Protein AF-A0A920V880-F1 (afdb_monomer_lite)

Radius of gyration: 30.48 Å; chains: 1; bounding box: 50×100×50 Å

Structure (mmCIF, N/CA/C/O backbone):
data_AF-A0A920V880-F1
#
_entry.id   AF-A0A920V880-F1
#
loop_
_atom_site.group_PDB
_atom_site.id
_atom_site.type_symbol
_atom_site.label_atom_id
_atom_site.label_alt_id
_atom_site.label_comp_id
_atom_site.label_asym_id
_atom_site.label_entity_id
_atom_site.label_seq_id
_atom_site.pdbx_PDB_ins_code
_atom_site.Cartn_x
_atom_site.Cartn_y
_atom_site.Cartn_z
_atom_site.occupancy
_atom_site.B_iso_or_equiv
_atom_site.auth_seq_id
_atom_site.auth_comp_id
_atom_site.auth_asym_id
_atom_site.auth_atom_id
_atom_site.pdbx_PDB_model_num
ATOM 1 N N . MET A 1 1 ? -20.889 -63.390 14.468 1.00 41.72 1 MET A N 1
ATOM 2 C CA . MET A 1 1 ? -21.992 -62.588 13.887 1.00 41.72 1 MET A CA 1
ATOM 3 C C . MET A 1 1 ? -21.833 -61.139 14.327 1.00 41.72 1 MET A C 1
ATOM 5 O O . MET A 1 1 ? -21.985 -60.847 15.504 1.00 41.72 1 MET A O 1
ATOM 9 N N . ILE A 1 2 ? -21.429 -60.260 13.407 1.00 50.12 2 ILE A N 1
ATOM 10 C CA . ILE A 1 2 ? -21.183 -58.831 13.662 1.00 50.12 2 ILE A CA 1
ATOM 11 C C . ILE A 1 2 ? -22.542 -58.113 13.750 1.00 50.12 2 ILE A C 1
ATOM 13 O O . ILE A 1 2 ? -23.390 -58.281 12.876 1.00 50.12 2 ILE A O 1
ATOM 17 N N . ASN A 1 3 ? -22.773 -57.356 14.827 1.00 46.22 3 ASN A N 1
ATOM 18 C CA . ASN A 1 3 ? -24.049 -56.694 15.131 1.00 46.22 3 ASN A CA 1
ATOM 19 C C . ASN A 1 3 ? -24.316 -55.502 14.187 1.00 46.22 3 ASN A C 1
ATOM 21 O O . ASN A 1 3 ? -24.014 -54.350 14.498 1.00 46.22 3 ASN A O 1
ATOM 25 N N . PHE A 1 4 ? -24.913 -55.794 13.030 1.00 58.50 4 PHE A N 1
ATOM 26 C CA . PHE A 1 4 ? -25.178 -54.856 11.931 1.00 58.50 4 PHE A CA 1
ATOM 27 C C . PHE A 1 4 ? -26.021 -53.630 12.343 1.00 58.50 4 PHE A C 1
ATOM 29 O 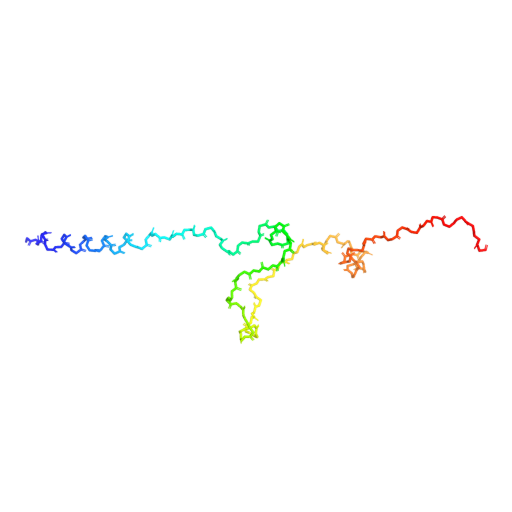O . PHE A 1 4 ? -25.784 -52.521 11.872 1.00 58.50 4 PHE A O 1
ATOM 36 N N . LYS A 1 5 ? -26.958 -53.789 13.291 1.00 56.31 5 LYS A N 1
ATOM 37 C CA . LYS A 1 5 ? -27.870 -52.706 13.705 1.00 56.31 5 LYS A CA 1
ATOM 38 C C . LYS A 1 5 ? -27.211 -51.600 14.538 1.00 56.31 5 LYS A C 1
ATOM 40 O O . LYS A 1 5 ? -27.633 -50.454 14.439 1.00 56.31 5 LYS A O 1
ATOM 45 N N . ARG A 1 6 ? -26.182 -51.912 15.339 1.00 61.06 6 ARG A N 1
ATOM 46 C CA . ARG A 1 6 ? -25.552 -50.930 16.246 1.00 61.06 6 ARG A CA 1
ATOM 47 C C . ARG A 1 6 ? -24.534 -50.045 15.523 1.00 61.06 6 ARG A C 1
ATOM 49 O O . ARG A 1 6 ? -24.435 -48.865 15.827 1.00 61.06 6 ARG A O 1
ATOM 56 N N . ASN A 1 7 ? -23.856 -50.588 14.511 1.00 55.41 7 ASN A N 1
ATOM 57 C CA . ASN A 1 7 ? -22.865 -49.858 13.713 1.00 55.41 7 ASN A CA 1
ATOM 58 C C . ASN A 1 7 ? -23.514 -48.942 12.657 1.00 55.41 7 ASN A C 1
ATOM 60 O O . ASN A 1 7 ? -22.932 -47.929 12.286 1.00 55.41 7 ASN A O 1
ATOM 64 N N . SER A 1 8 ? -24.745 -49.252 12.229 1.00 62.78 8 SER A N 1
ATOM 65 C CA . SER A 1 8 ? -25.508 -48.443 11.267 1.00 62.78 8 SER A CA 1
ATOM 66 C C . SER A 1 8 ? -25.875 -47.051 11.796 1.00 62.78 8 SER A C 1
ATOM 68 O O . SER A 1 8 ? -25.963 -46.114 11.011 1.00 62.78 8 SER A O 1
ATOM 70 N N . ILE A 1 9 ? -26.067 -46.896 13.110 1.00 69.81 9 ILE A N 1
ATOM 71 C CA . ILE A 1 9 ? -26.383 -45.599 13.730 1.00 69.81 9 ILE A CA 1
ATOM 72 C C . ILE A 1 9 ? -25.157 -44.683 13.764 1.00 69.81 9 ILE A C 1
ATOM 74 O O . ILE A 1 9 ? -25.269 -43.503 13.447 1.00 69.81 9 ILE A O 1
ATOM 78 N N . TYR A 1 10 ? -23.975 -45.229 14.059 1.00 72.00 10 TYR A N 1
ATOM 79 C CA . TYR A 1 10 ? -22.734 -44.451 14.047 1.00 72.00 10 TYR A CA 1
ATOM 80 C C . TYR A 1 10 ? -22.341 -44.008 12.635 1.00 72.00 10 TYR A C 1
ATOM 82 O O . TYR A 1 10 ? -21.805 -42.917 12.481 1.00 72.00 10 TYR A O 1
ATOM 90 N N . LEU A 1 11 ? -22.659 -44.803 11.606 1.00 70.38 11 LEU A N 1
ATOM 91 C CA . LEU A 1 11 ? -22.439 -44.433 10.203 1.00 70.38 11 LEU A CA 1
ATOM 92 C C . LEU A 1 11 ? -23.339 -43.271 9.751 1.00 70.38 11 LEU A C 1
ATOM 94 O O . LEU A 1 11 ? -22.869 -42.399 9.028 1.00 70.38 11 LEU A O 1
ATOM 98 N N . LEU A 1 12 ? -24.589 -43.212 10.225 1.00 69.19 12 LEU A N 1
ATOM 99 C CA . LEU A 1 12 ? -25.502 -42.092 9.957 1.00 69.19 12 LEU A CA 1
ATOM 100 C C . LEU A 1 12 ? -25.107 -40.819 10.728 1.00 69.19 12 LEU A C 1
ATOM 102 O O . LEU A 1 12 ? -25.215 -39.713 10.201 1.00 69.19 12 LEU A O 1
ATOM 106 N N . PHE A 1 13 ? -24.584 -40.962 11.951 1.00 68.44 13 PHE A N 1
ATOM 107 C CA . PHE A 1 13 ? -24.005 -39.844 12.706 1.00 68.44 13 PHE A CA 1
ATOM 108 C C . PHE A 1 13 ? -22.731 -39.300 12.045 1.00 68.44 13 PHE A C 1
ATOM 110 O O . PHE A 1 13 ? -22.579 -38.086 11.921 1.00 68.44 13 PHE A O 1
ATOM 117 N N . TYR A 1 14 ? -21.841 -40.178 11.570 1.00 67.81 14 TYR A N 1
ATOM 118 C CA . TYR A 1 14 ? -20.641 -39.770 10.835 1.00 67.81 14 TYR A CA 1
ATOM 119 C C . TYR A 1 14 ? -20.981 -39.140 9.481 1.00 67.81 14 TYR A C 1
ATOM 121 O O . TYR A 1 14 ? -20.342 -38.160 9.107 1.00 67.81 14 TYR A O 1
ATOM 129 N N . SER A 1 15 ? -22.002 -39.628 8.764 1.00 67.88 15 SER A N 1
ATOM 130 C CA . SER A 1 15 ? -22.433 -38.987 7.518 1.00 67.88 15 SER A CA 1
ATOM 131 C C . SER A 1 15 ? -23.013 -37.599 7.768 1.00 67.88 15 SER A C 1
ATOM 133 O O . SER A 1 15 ? -22.697 -36.699 7.005 1.00 67.88 15 SER A O 1
ATOM 135 N N . PHE A 1 16 ? -23.779 -37.404 8.852 1.00 68.12 16 PHE A N 1
ATOM 136 C CA . PHE A 1 16 ? -24.322 -36.096 9.241 1.00 68.12 16 PHE A CA 1
ATOM 137 C C . PHE A 1 16 ? -23.213 -35.099 9.625 1.00 68.12 16 PHE A C 1
ATOM 139 O O . PHE A 1 16 ? -23.252 -33.939 9.211 1.00 68.12 16 PHE A O 1
ATOM 146 N N . LEU A 1 17 ? -22.182 -35.572 10.339 1.00 68.06 17 LEU A N 1
ATOM 147 C CA . LEU A 1 17 ? -20.992 -34.791 10.697 1.00 68.06 17 LEU A CA 1
ATOM 148 C C . LEU A 1 17 ? -20.177 -34.367 9.458 1.00 68.06 17 LEU A C 1
ATOM 150 O O . LEU A 1 17 ? -19.670 -33.250 9.405 1.00 68.06 17 LEU A O 1
ATOM 154 N N . ILE A 1 18 ? -20.078 -35.238 8.447 1.00 63.59 18 ILE A N 1
ATOM 155 C CA . ILE A 1 18 ? -19.337 -34.976 7.201 1.00 63.59 18 ILE A CA 1
ATOM 156 C C . ILE A 1 18 ? -20.145 -34.090 6.239 1.00 63.59 18 ILE A C 1
ATOM 158 O O . ILE A 1 18 ? -19.574 -33.213 5.596 1.00 63.59 18 ILE A O 1
ATOM 162 N N . SER A 1 19 ? -21.470 -34.248 6.164 1.00 62.03 19 SER A N 1
ATOM 163 C CA . SER A 1 19 ? -22.331 -33.408 5.317 1.00 62.03 19 SER A CA 1
ATOM 164 C C . SER A 1 19 ? -22.480 -31.973 5.836 1.00 62.03 19 SER A C 1
ATOM 166 O O . SER A 1 19 ? -22.666 -31.058 5.040 1.00 62.03 19 SER A O 1
ATOM 168 N N . GLY A 1 20 ? -22.337 -31.753 7.150 1.00 57.81 20 GLY A N 1
ATOM 169 C CA . GLY A 1 20 ? -22.293 -30.409 7.741 1.00 57.81 20 GLY A CA 1
ATOM 170 C C . GLY A 1 20 ? -20.998 -29.641 7.445 1.00 57.81 20 GLY A C 1
ATOM 171 O O . GLY A 1 20 ? -20.976 -28.418 7.555 1.00 57.81 20 GLY A O 1
ATOM 172 N N . LEU A 1 21 ? -19.934 -30.338 7.025 1.00 59.28 21 LEU A N 1
ATOM 173 C CA . LEU A 1 21 ? -18.633 -29.741 6.708 1.00 59.28 21 LEU A CA 1
ATOM 174 C C . LEU A 1 21 ? -18.544 -29.156 5.286 1.00 59.28 21 LEU A C 1
ATOM 176 O O . LEU A 1 21 ? -17.540 -28.528 4.962 1.00 59.28 21 LEU A O 1
ATOM 180 N N . PHE A 1 22 ? -19.557 -29.358 4.432 1.00 58.00 22 PHE A N 1
ATOM 181 C CA . PHE A 1 22 ? -19.479 -29.037 2.998 1.00 58.00 22 PHE A CA 1
ATOM 182 C C . PHE A 1 22 ? -20.440 -27.937 2.528 1.00 58.00 22 PHE A C 1
ATOM 184 O O . PHE A 1 22 ? -20.791 -27.876 1.353 1.00 58.00 22 PHE A O 1
ATOM 191 N N . SER A 1 23 ? -20.852 -27.041 3.424 1.00 58.78 23 SER A N 1
ATOM 192 C CA . SER A 1 23 ? -21.536 -25.808 3.030 1.00 58.78 23 SER A CA 1
ATOM 193 C C . SER A 1 23 ? -20.668 -24.608 3.383 1.00 58.78 23 SER A C 1
ATOM 195 O O . SER A 1 23 ? -20.907 -23.919 4.369 1.00 58.78 23 SER A O 1
ATOM 197 N N . LEU A 1 24 ? -19.642 -24.368 2.566 1.00 61.59 24 LEU A N 1
ATOM 198 C CA . LEU A 1 24 ? -19.032 -23.048 2.469 1.00 61.59 24 LEU A CA 1
ATOM 199 C C . LEU A 1 24 ? -19.996 -22.192 1.640 1.00 61.59 24 LEU A C 1
ATOM 201 O O . LEU A 1 24 ? -20.104 -22.435 0.435 1.00 61.59 24 LEU A O 1
ATOM 205 N N . PRO A 1 25 ? -20.718 -21.216 2.218 1.00 56.59 25 PRO A N 1
ATOM 206 C CA . PRO A 1 25 ? -21.249 -20.160 1.381 1.00 56.59 25 PRO A CA 1
ATOM 207 C C . PRO A 1 25 ? -20.035 -19.506 0.717 1.00 56.59 25 PRO A C 1
ATOM 209 O O . PRO A 1 25 ? -19.172 -18.940 1.387 1.00 56.59 25 PRO A O 1
ATOM 212 N N . ALA A 1 26 ? -19.929 -19.631 -0.603 1.00 56.34 26 ALA A N 1
ATOM 213 C CA . ALA A 1 26 ? -19.070 -18.756 -1.378 1.00 56.34 26 ALA A CA 1
ATOM 214 C C . ALA A 1 26 ? -19.719 -17.370 -1.316 1.00 56.34 26 ALA A C 1
ATOM 216 O O . ALA A 1 26 ? -20.491 -16.999 -2.198 1.00 56.34 26 ALA A O 1
ATOM 217 N N . SER A 1 27 ? -19.485 -16.641 -0.222 1.00 54.78 27 SER A N 1
ATOM 218 C CA . SER A 1 27 ? -19.801 -15.222 -0.162 1.00 54.78 27 SER A CA 1
ATOM 219 C C . SER A 1 27 ? -18.979 -14.564 -1.258 1.00 54.78 27 SER A C 1
ATOM 221 O O . SER A 1 27 ? -17.763 -14.421 -1.135 1.00 54.78 27 SER A O 1
ATOM 223 N N . ALA A 1 28 ? -19.638 -14.223 -2.362 1.00 51.78 28 ALA A N 1
ATOM 224 C CA . ALA A 1 28 ? -19.106 -13.284 -3.325 1.00 51.78 28 ALA A CA 1
ATOM 225 C C . ALA A 1 28 ? -18.937 -11.942 -2.596 1.00 51.78 28 ALA A C 1
ATOM 227 O O . ALA A 1 28 ? -19.876 -11.171 -2.438 1.00 51.78 28 ALA A O 1
ATOM 228 N N . SER A 1 29 ? -17.731 -11.776 -2.053 1.00 57.62 29 SER A N 1
ATOM 229 C CA . SER A 1 29 ? -16.981 -10.535 -1.937 1.00 57.62 29 SER A CA 1
ATOM 230 C C . SER A 1 29 ? -17.736 -9.319 -1.388 1.00 57.62 29 SER A C 1
ATOM 232 O O . SER A 1 29 ? -17.932 -8.322 -2.078 1.00 57.62 29 SER A O 1
ATOM 234 N N . GLU A 1 30 ? -18.006 -9.325 -0.085 1.00 56.91 30 GLU A N 1
ATOM 235 C CA . GLU A 1 30 ? -18.249 -8.085 0.677 1.00 56.91 30 GLU A CA 1
ATOM 236 C C . GLU A 1 30 ? -16.986 -7.181 0.733 1.00 56.91 30 GLU A C 1
ATOM 238 O O . GLU A 1 30 ? -16.980 -6.105 1.322 1.00 56.91 30 GLU A O 1
ATOM 243 N N . SER A 1 31 ? -15.898 -7.618 0.090 1.00 70.75 31 SER A N 1
ATOM 244 C CA . SER A 1 31 ? -14.550 -7.065 0.147 1.00 70.75 31 SER A CA 1
ATOM 245 C C . SER A 1 31 ? -13.876 -6.883 -1.221 1.00 70.75 31 SER A C 1
ATOM 247 O O . SER A 1 31 ? -12.656 -6.709 -1.260 1.00 70.75 31 SER A O 1
ATOM 249 N N . ASP A 1 32 ? -14.613 -6.960 -2.338 1.00 85.00 32 ASP A N 1
ATOM 250 C CA . ASP A 1 32 ? -14.004 -6.737 -3.659 1.00 85.00 32 ASP A CA 1
ATOM 251 C C . ASP A 1 32 ? -13.742 -5.253 -3.944 1.00 85.00 32 ASP A C 1
ATOM 253 O O . ASP A 1 32 ? -14.305 -4.362 -3.305 1.00 85.00 32 ASP A O 1
ATOM 257 N N . TRP A 1 33 ? -12.925 -4.986 -4.964 1.00 89.81 33 TRP A N 1
ATOM 258 C CA . TRP A 1 33 ? -12.676 -3.633 -5.473 1.00 89.81 33 TRP A CA 1
ATOM 259 C C . TRP A 1 33 ? -13.072 -3.527 -6.956 1.00 89.81 33 TRP A C 1
ATOM 261 O O . TRP A 1 33 ? -12.206 -3.480 -7.835 1.00 89.81 33 TRP A O 1
ATOM 271 N N . PRO A 1 34 ? -14.382 -3.527 -7.272 1.00 86.06 34 PRO A N 1
ATOM 272 C CA . PRO A 1 34 ? -14.860 -3.719 -8.642 1.00 86.06 34 PRO A CA 1
ATOM 273 C C . PRO A 1 34 ? -14.646 -2.495 -9.539 1.00 86.06 34 PRO A C 1
ATOM 275 O O . PRO A 1 34 ? -14.515 -2.627 -10.755 1.00 86.06 34 PRO A O 1
ATOM 278 N N . GLN A 1 35 ? -14.620 -1.297 -8.954 1.00 88.44 35 GLN A N 1
ATOM 279 C CA . GLN A 1 35 ? -14.417 -0.035 -9.661 1.00 88.44 35 GLN A CA 1
ATOM 280 C C . GLN A 1 35 ? -13.077 0.570 -9.261 1.00 88.44 35 GLN A C 1
ATOM 282 O O . GLN A 1 35 ? -12.670 0.464 -8.109 1.00 88.44 35 GLN A O 1
ATOM 287 N N . TYR A 1 36 ? -12.409 1.285 -10.174 1.00 88.25 36 TYR A N 1
ATOM 288 C CA . TYR A 1 36 ? -11.109 1.917 -9.888 1.00 88.25 36 TYR A CA 1
ATOM 289 C C . TYR A 1 36 ? -11.120 2.761 -8.599 1.00 88.25 36 TYR A C 1
ATOM 291 O O . TYR A 1 36 ? -10.155 2.746 -7.835 1.00 88.25 36 TYR A O 1
ATOM 299 N N . ALA A 1 37 ? -12.223 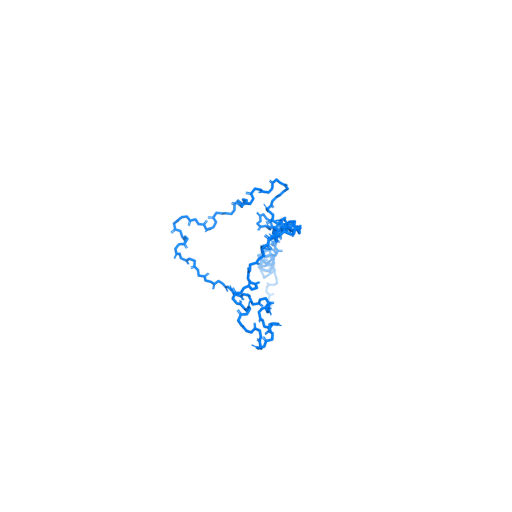3.462 -8.330 1.00 91.88 37 ALA A N 1
ATOM 300 C CA . ALA A 1 37 ? -12.385 4.319 -7.160 1.00 91.88 37 ALA A CA 1
ATOM 301 C C . ALA A 1 37 ? -13.253 3.697 -6.042 1.00 91.88 37 ALA A C 1
ATOM 303 O O . ALA A 1 37 ? -13.746 4.424 -5.182 1.00 91.88 37 ALA A O 1
ATOM 304 N N . GLY A 1 38 ? -13.421 2.373 -6.030 1.00 88.94 38 GLY A N 1
ATOM 305 C CA . GLY A 1 38 ? -14.193 1.633 -5.026 1.00 88.94 38 GLY A CA 1
ATOM 306 C C . GLY A 1 38 ? -15.671 1.488 -5.393 1.00 88.94 38 GLY A C 1
ATOM 307 O O . GLY A 1 38 ? -16.155 0.368 -5.517 1.00 88.94 38 GLY A O 1
ATOM 308 N N . ASP A 1 39 ? -16.361 2.600 -5.654 1.00 87.94 39 ASP A N 1
ATOM 309 C CA . ASP A 1 39 ? -17.776 2.639 -6.052 1.00 87.94 39 ASP A CA 1
ATOM 310 C C . ASP A 1 39 ? -18.038 3.659 -7.177 1.00 87.94 39 ASP A C 1
ATOM 312 O O . ASP A 1 39 ? -17.124 4.346 -7.641 1.00 87.94 39 ASP A O 1
ATOM 316 N N . GLU A 1 40 ? -19.291 3.751 -7.632 1.00 88.00 40 GLU A N 1
ATOM 317 C CA . GLU A 1 40 ? -19.722 4.684 -8.686 1.00 88.00 40 GLU A CA 1
ATOM 318 C C . GLU A 1 40 ? -19.552 6.164 -8.302 1.00 88.00 40 GLU A C 1
ATOM 320 O O . GLU A 1 40 ? -19.344 7.009 -9.172 1.00 88.00 40 GLU A O 1
ATOM 325 N N . GLY A 1 41 ? -19.611 6.487 -7.006 1.00 91.19 41 GLY A N 1
ATOM 326 C CA . GLY A 1 41 ? -19.372 7.832 -6.474 1.00 91.19 41 GLY A CA 1
ATOM 327 C C . GLY A 1 41 ? -17.890 8.154 -6.258 1.00 91.19 41 GLY A C 1
ATOM 328 O O . GLY A 1 41 ? -17.540 9.301 -5.982 1.00 91.19 41 GLY A O 1
ATOM 329 N N . GLY 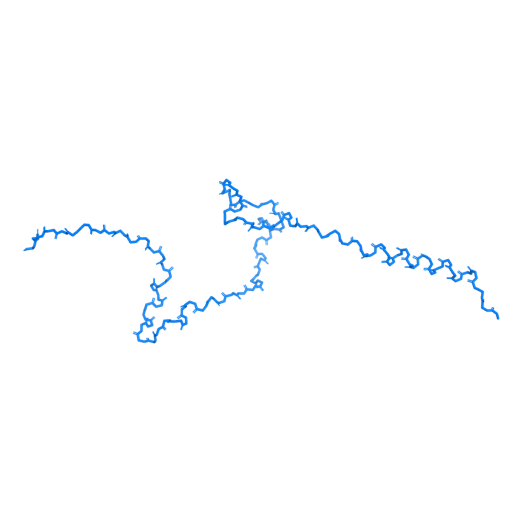A 1 42 ? -17.012 7.161 -6.391 1.00 92.19 42 GLY A N 1
ATOM 330 C CA . GLY A 1 42 ? -15.576 7.279 -6.203 1.00 92.19 42 GLY A CA 1
ATOM 331 C C . GLY A 1 42 ? -15.143 7.551 -4.763 1.00 92.19 42 GLY A C 1
ATOM 332 O O . GLY A 1 42 ? -14.179 8.293 -4.557 1.00 92.19 42 GLY A O 1
ATOM 333 N N . SER A 1 43 ? -15.824 6.965 -3.772 1.00 92.75 43 SER A N 1
ATOM 334 C CA . SER A 1 43 ? -15.529 7.192 -2.346 1.00 92.75 43 SER A CA 1
ATOM 335 C C . SER A 1 43 ? -14.121 6.766 -1.919 1.00 92.75 43 SER A C 1
ATOM 337 O O . SER A 1 43 ? -13.567 7.334 -0.975 1.00 92.75 43 SER A O 1
ATOM 339 N N . ARG A 1 44 ? -13.540 5.769 -2.607 1.00 92.62 44 ARG A N 1
ATOM 340 C CA . ARG A 1 44 ? -12.288 5.091 -2.230 1.00 92.62 44 ARG A CA 1
ATOM 341 C C . ARG A 1 44 ? -12.330 4.534 -0.798 1.00 92.62 44 ARG A C 1
ATOM 343 O O . ARG A 1 44 ? -11.297 4.476 -0.133 1.00 92.62 44 ARG A O 1
ATOM 350 N N . TYR A 1 45 ? -13.512 4.142 -0.327 1.00 91.88 45 TYR A N 1
ATOM 351 C CA . TYR A 1 45 ? -13.742 3.627 1.019 1.00 91.88 45 TYR A CA 1
ATOM 352 C C . TYR A 1 45 ? -13.966 2.105 1.016 1.00 91.88 45 TYR A C 1
ATOM 354 O O . TYR A 1 45 ? -14.533 1.556 0.076 1.00 91.88 45 TYR A O 1
ATOM 362 N N . SER A 1 46 ? -13.523 1.425 2.078 1.00 90.88 46 SER A N 1
ATOM 363 C CA . SER A 1 46 ? -13.772 -0.001 2.324 1.00 90.88 46 SER A CA 1
ATOM 364 C C . SER A 1 46 ? -14.375 -0.181 3.716 1.00 90.88 46 SER A C 1
ATOM 366 O O . SER A 1 46 ? -13.923 0.455 4.666 1.00 90.88 46 SER A O 1
ATOM 368 N N . HIS A 1 47 ? -15.366 -1.068 3.835 1.00 90.00 47 HIS A N 1
ATOM 369 C CA . HIS A 1 47 ? -15.987 -1.436 5.112 1.00 90.00 47 HIS A CA 1
ATOM 370 C C . HIS A 1 47 ? -15.150 -2.433 5.940 1.00 90.00 47 HIS A C 1
ATOM 372 O O . HIS A 1 47 ? -15.542 -2.769 7.054 1.00 90.00 47 HIS A O 1
ATOM 378 N N . LEU A 1 48 ? -14.011 -2.908 5.418 1.00 91.75 48 LEU A N 1
ATOM 379 C CA . LEU A 1 48 ? -13.125 -3.841 6.118 1.00 91.75 48 LEU A CA 1
ATOM 380 C C . LEU A 1 48 ? -12.440 -3.181 7.322 1.00 91.75 48 LEU A C 1
ATOM 382 O O . LEU A 1 48 ? -11.825 -2.124 7.196 1.00 91.75 48 LEU A O 1
ATOM 386 N N . ASP A 1 49 ? -12.468 -3.860 8.466 1.00 92.88 49 ASP A N 1
ATOM 387 C CA . ASP A 1 49 ? -11.916 -3.392 9.745 1.00 92.88 49 ASP A CA 1
ATOM 388 C C . ASP A 1 49 ? -10.805 -4.299 10.313 1.00 92.88 49 ASP A C 1
ATOM 390 O O . ASP A 1 49 ? -10.245 -4.024 11.379 1.00 92.88 49 ASP A O 1
ATOM 394 N N . GLN A 1 50 ? -10.435 -5.357 9.577 1.00 93.69 50 GLN A N 1
ATOM 395 C CA . GLN A 1 50 ? -9.384 -6.303 9.969 1.00 93.69 50 GLN A CA 1
ATOM 396 C C . GLN A 1 50 ? -8.039 -5.604 10.236 1.00 93.69 50 GLN A C 1
ATOM 398 O O . GLN A 1 50 ? -7.272 -6.041 11.096 1.00 93.69 50 GLN A O 1
ATOM 403 N N . ILE A 1 51 ? -7.754 -4.519 9.512 1.00 95.06 51 ILE A N 1
ATOM 404 C CA . ILE A 1 51 ? -6.583 -3.661 9.713 1.00 95.06 51 ILE A CA 1
ATOM 405 C C . ILE A 1 51 ? -7.053 -2.346 10.335 1.00 95.06 51 ILE A C 1
ATOM 407 O O . ILE A 1 51 ? -7.914 -1.660 9.790 1.00 95.06 51 ILE A O 1
ATOM 411 N N . ASN A 1 52 ? -6.460 -1.975 11.466 1.00 97.38 52 ASN A N 1
ATOM 412 C CA . ASN A 1 52 ? -6.858 -0.825 12.273 1.00 97.38 52 ASN A CA 1
ATOM 413 C C . ASN A 1 52 ? -5.650 -0.152 12.948 1.00 97.38 52 ASN A C 1
ATOM 415 O O . ASN A 1 52 ? -4.496 -0.540 12.754 1.00 97.38 52 ASN A O 1
ATOM 419 N N . ARG A 1 53 ? -5.903 0.911 13.721 1.00 98.00 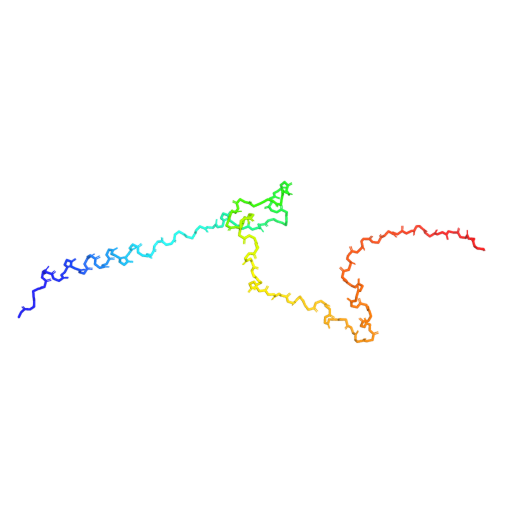53 ARG A N 1
ATOM 420 C CA . ARG A 1 53 ? -4.851 1.765 14.308 1.00 98.00 53 ARG A CA 1
ATOM 421 C C . ARG A 1 53 ? -3.982 1.012 15.312 1.00 98.00 53 ARG A C 1
ATOM 423 O O . ARG A 1 53 ? -2.830 1.376 15.535 1.00 98.00 53 ARG A O 1
ATOM 430 N N . GLU A 1 54 ? -4.533 -0.033 15.905 1.00 98.44 54 GLU A N 1
ATOM 431 C CA . GLU A 1 54 ? -3.912 -0.841 16.936 1.00 98.44 54 GLU A CA 1
ATOM 432 C C . GLU A 1 54 ? -2.939 -1.863 16.329 1.00 98.44 54 GLU A C 1
ATOM 434 O O . GLU A 1 54 ? -1.880 -2.125 16.913 1.00 98.44 54 GLU A O 1
ATOM 439 N N . ASN A 1 55 ? -3.268 -2.410 15.149 1.00 97.81 55 ASN A N 1
ATOM 440 C CA . ASN A 1 55 ? -2.512 -3.490 14.507 1.00 97.81 55 ASN A CA 1
ATOM 441 C C . ASN A 1 55 ? -1.722 -3.088 13.247 1.00 97.81 55 ASN A C 1
ATOM 443 O O . ASN A 1 55 ? -0.885 -3.876 12.809 1.00 97.81 55 ASN A O 1
ATOM 447 N N . ILE A 1 56 ? -1.893 -1.868 12.718 1.00 97.25 56 ILE A N 1
ATOM 448 C CA . ILE A 1 56 ? -1.209 -1.385 11.499 1.00 97.25 56 ILE A CA 1
ATOM 449 C C . ILE A 1 56 ? 0.318 -1.548 11.550 1.00 97.25 56 ILE A C 1
ATOM 451 O O . ILE A 1 56 ? 0.966 -1.818 10.543 1.00 97.25 56 ILE A O 1
ATOM 455 N N . LYS A 1 57 ? 0.897 -1.428 12.747 1.00 97.94 57 LYS A N 1
ATOM 456 C CA . LYS A 1 57 ? 2.338 -1.569 13.001 1.00 97.94 57 LYS A CA 1
ATOM 457 C C . LYS A 1 57 ? 2.879 -2.990 12.800 1.00 97.94 57 LYS A C 1
ATOM 459 O O . LYS A 1 57 ? 4.089 -3.159 12.748 1.00 97.94 57 LYS A O 1
ATOM 464 N N . ASN A 1 58 ? 2.001 -3.988 12.722 1.00 97.94 58 ASN A N 1
ATOM 465 C CA . ASN A 1 58 ? 2.361 -5.397 12.576 1.00 97.94 58 ASN A CA 1
ATOM 466 C C . ASN A 1 58 ? 2.261 -5.877 11.118 1.00 97.94 58 ASN A C 1
ATOM 468 O O . ASN A 1 58 ? 2.390 -7.072 10.872 1.00 97.94 58 ASN A O 1
ATOM 472 N N . LEU A 1 59 ? 1.953 -4.992 10.162 1.00 97.56 59 LEU A N 1
ATOM 473 C CA . LEU A 1 59 ? 1.838 -5.393 8.764 1.00 97.56 59 LEU A CA 1
ATOM 474 C C . LEU A 1 59 ? 3.204 -5.734 8.171 1.00 97.56 59 LEU A C 1
ATOM 476 O O . LEU A 1 59 ? 4.172 -4.988 8.313 1.00 97.56 59 LEU A O 1
ATOM 480 N N . GLU A 1 60 ? 3.235 -6.830 7.424 1.00 97.56 60 GLU A N 1
ATOM 481 C CA . GLU A 1 60 ? 4.389 -7.275 6.656 1.00 97.56 60 GLU A CA 1
ATOM 482 C C . GLU A 1 60 ? 4.022 -7.387 5.174 1.00 97.56 60 GLU A C 1
ATOM 484 O O . GLU A 1 60 ? 2.853 -7.518 4.798 1.00 97.56 60 GLU A O 1
ATOM 489 N N . VAL A 1 61 ? 5.032 -7.317 4.306 1.00 96.62 61 VAL A N 1
ATOM 490 C CA . VAL A 1 61 ? 4.833 -7.453 2.860 1.00 96.62 61 VAL A CA 1
ATOM 491 C C . VAL A 1 61 ? 4.429 -8.891 2.543 1.00 96.62 61 VAL A C 1
ATOM 493 O O . VAL A 1 61 ? 5.252 -9.798 2.615 1.00 96.62 61 VAL A O 1
ATOM 496 N N . ALA A 1 62 ? 3.174 -9.089 2.137 1.00 96.88 62 ALA A N 1
ATOM 497 C CA . ALA A 1 62 ? 2.680 -10.408 1.744 1.00 96.88 62 ALA A CA 1
ATOM 498 C C . ALA A 1 62 ? 3.222 -10.856 0.374 1.00 96.88 62 ALA A C 1
ATOM 500 O O . ALA A 1 62 ? 3.494 -12.035 0.160 1.00 96.88 62 ALA A O 1
ATOM 501 N N . TRP A 1 63 ? 3.370 -9.920 -0.567 1.00 97.38 63 TRP A N 1
ATOM 502 C CA . TRP A 1 63 ? 3.868 -10.190 -1.914 1.00 97.38 63 TRP A CA 1
ATOM 503 C C . TRP A 1 63 ? 4.380 -8.912 -2.582 1.00 97.38 63 TRP A C 1
ATOM 505 O O . TRP A 1 63 ? 4.032 -7.796 -2.198 1.00 97.38 63 TRP A O 1
ATOM 515 N N . THR A 1 64 ? 5.207 -9.081 -3.613 1.00 95.38 64 THR A N 1
ATOM 516 C CA . THR A 1 64 ? 5.658 -7.987 -4.482 1.00 95.38 64 THR A CA 1
ATOM 517 C C . THR A 1 64 ? 5.440 -8.381 -5.938 1.00 95.38 64 THR A C 1
ATOM 519 O O . THR A 1 64 ? 5.544 -9.558 -6.284 1.00 95.38 64 THR A O 1
ATOM 522 N N . TYR A 1 65 ? 5.133 -7.407 -6.795 1.00 91.19 65 TYR A N 1
ATOM 523 C CA . TYR A 1 65 ? 4.946 -7.636 -8.226 1.00 91.19 65 TYR A CA 1
ATOM 524 C C . TYR A 1 65 ? 5.811 -6.681 -9.050 1.00 91.19 65 TYR A C 1
ATOM 526 O O . TYR A 1 65 ? 5.747 -5.462 -8.884 1.00 91.19 65 TYR A O 1
ATOM 534 N N . LYS A 1 66 ? 6.610 -7.234 -9.971 1.00 89.19 66 LYS A N 1
ATOM 535 C CA . LYS A 1 66 ? 7.419 -6.461 -10.920 1.00 89.19 66 LYS A CA 1
ATOM 536 C C . LYS A 1 66 ? 6.684 -6.374 -12.255 1.00 89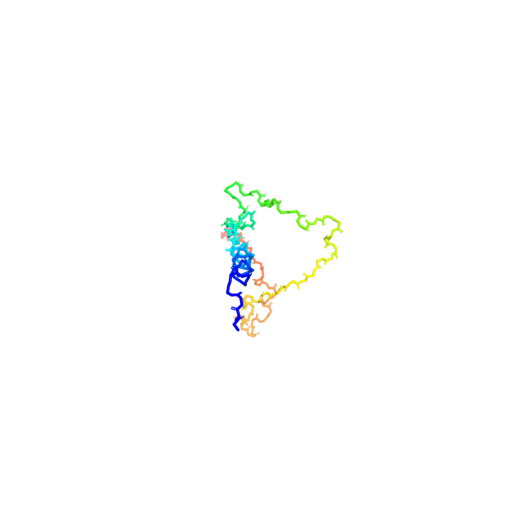.19 66 LYS A C 1
ATOM 538 O O . LYS A 1 66 ? 6.599 -7.355 -12.984 1.00 89.19 66 LYS A O 1
ATOM 543 N N . THR A 1 67 ? 6.227 -5.178 -12.617 1.00 87.00 67 THR A N 1
ATOM 544 C CA . THR A 1 67 ? 5.510 -4.928 -13.885 1.00 87.00 67 THR A CA 1
ATOM 545 C C . THR A 1 67 ? 6.388 -5.080 -15.136 1.00 87.00 67 THR A C 1
ATOM 547 O O . THR A 1 67 ? 5.880 -5.080 -16.255 1.00 87.00 67 THR A O 1
ATOM 550 N N . GLY A 1 68 ? 7.715 -5.136 -14.973 1.00 85.38 68 GLY A N 1
ATOM 551 C CA . GLY A 1 68 ? 8.688 -5.225 -16.068 1.00 85.38 68 GLY A CA 1
ATOM 552 C C . GLY A 1 68 ? 8.824 -3.951 -16.913 1.00 85.38 68 GLY A C 1
ATOM 553 O O . GLY A 1 68 ? 9.599 -3.931 -17.865 1.00 85.38 68 GLY A O 1
ATOM 554 N N . HIS A 1 69 ? 8.113 -2.865 -16.581 1.00 80.44 69 HIS A N 1
ATOM 555 C CA . HIS A 1 69 ? 8.105 -1.637 -17.388 1.00 80.44 69 HIS A CA 1
ATOM 556 C C . HIS A 1 69 ? 9.513 -1.041 -17.579 1.00 80.44 69 HIS A C 1
ATOM 558 O O . HIS A 1 69 ? 9.879 -0.656 -18.686 1.00 80.44 69 HIS A O 1
ATOM 564 N N . LEU A 1 70 ? 10.333 -1.042 -16.523 1.00 78.31 70 LEU A N 1
ATOM 565 C CA . LEU A 1 70 ? 11.703 -0.512 -16.557 1.00 78.31 70 LEU A CA 1
ATOM 566 C C . LEU A 1 70 ? 12.707 -1.431 -17.262 1.00 78.31 70 LEU A C 1
ATOM 568 O O . LEU A 1 70 ? 13.764 -0.965 -17.687 1.00 78.31 70 LEU A O 1
ATOM 572 N N . ASP A 1 71 ? 12.391 -2.718 -17.401 1.00 81.88 71 ASP A N 1
ATOM 573 C CA . ASP A 1 71 ? 13.262 -3.675 -18.091 1.00 81.88 71 ASP A CA 1
ATOM 574 C C . ASP A 1 71 ? 13.231 -3.461 -19.610 1.00 81.88 71 ASP A C 1
ATOM 576 O O . ASP A 1 71 ? 14.150 -3.865 -20.315 1.00 81.88 71 ASP A O 1
ATOM 580 N N . ARG A 1 72 ? 12.205 -2.762 -20.115 1.00 77.12 72 ARG A N 1
ATOM 581 C CA . ARG A 1 72 ? 12.074 -2.385 -21.529 1.00 77.12 72 ARG A CA 1
ATOM 582 C C . ARG A 1 72 ? 12.917 -1.173 -21.917 1.00 77.12 72 ARG A C 1
ATOM 584 O O . ARG A 1 72 ? 12.977 -0.848 -23.098 1.00 77.12 72 ARG A O 1
ATOM 591 N N . VAL A 1 73 ? 13.537 -0.488 -20.954 1.00 81.12 73 VAL A N 1
ATOM 592 C CA . VAL A 1 73 ? 14.400 0.661 -21.242 1.00 81.12 73 VAL A CA 1
ATOM 593 C C . VAL A 1 73 ? 15.764 0.146 -21.712 1.00 81.12 73 VAL A C 1
ATOM 595 O O . VAL A 1 73 ? 16.453 -0.503 -20.917 1.00 81.12 73 VAL A O 1
ATOM 598 N N . PRO A 1 74 ? 16.177 0.446 -22.960 1.00 83.38 74 PRO A N 1
ATOM 599 C CA . PRO A 1 74 ? 17.483 0.047 -23.470 1.00 83.38 74 PRO A CA 1
ATOM 600 C C . PRO A 1 74 ? 18.626 0.605 -22.611 1.00 83.38 74 PRO A C 1
ATOM 602 O O . PRO A 1 74 ? 18.493 1.681 -22.022 1.00 83.38 74 PRO A O 1
ATOM 605 N N . GLU A 1 75 ? 19.758 -0.097 -22.543 1.00 83.50 75 GLU A N 1
ATOM 606 C CA . GLU A 1 75 ? 20.886 0.275 -21.675 1.00 83.50 75 GLU A CA 1
ATOM 607 C C . GLU A 1 75 ? 21.408 1.692 -21.961 1.00 83.50 75 GLU A C 1
ATOM 609 O O . GLU A 1 75 ? 21.639 2.474 -21.033 1.00 83.50 75 GLU A O 1
ATOM 614 N N . GLN A 1 76 ? 21.478 2.067 -23.242 1.00 87.12 76 GLN A N 1
ATOM 615 C CA . GLN A 1 76 ? 21.889 3.400 -23.688 1.00 87.12 76 GLN A CA 1
ATOM 616 C C . GLN A 1 76 ? 20.979 4.523 -23.162 1.00 87.12 76 GLN A C 1
ATOM 618 O O . GLN A 1 76 ? 21.381 5.681 -23.102 1.00 87.12 76 GLN A O 1
ATOM 623 N N . PHE A 1 77 ? 19.759 4.178 -22.746 1.00 82.94 77 PHE A N 1
ATOM 624 C CA . PHE A 1 77 ? 18.787 5.086 -22.150 1.00 82.94 77 PHE A CA 1
ATOM 625 C C . PHE A 1 77 ? 18.537 4.778 -20.669 1.00 82.94 77 PHE A C 1
ATOM 627 O O . PHE A 1 77 ? 17.521 5.188 -20.113 1.00 82.94 77 PHE A O 1
ATOM 634 N N . SER A 1 78 ? 19.458 4.089 -19.990 1.00 80.69 78 SER A N 1
ATOM 635 C CA . SER A 1 78 ? 19.332 3.735 -18.569 1.00 80.69 78 SER A CA 1
ATOM 636 C C . SER A 1 78 ? 19.088 4.941 -17.654 1.00 80.69 78 SER A C 1
ATOM 638 O O . SER A 1 78 ? 18.371 4.812 -16.661 1.00 80.69 78 SER A O 1
ATOM 640 N N . PHE A 1 79 ? 19.584 6.129 -18.017 1.00 80.75 79 PHE A N 1
ATOM 641 C CA . PHE A 1 79 ? 19.293 7.378 -17.304 1.00 80.75 79 PHE A CA 1
ATOM 642 C C . PHE A 1 79 ? 17.790 7.720 -17.285 1.00 80.75 79 PHE A C 1
ATOM 644 O O . PHE A 1 79 ? 17.295 8.258 -16.292 1.00 80.75 79 PHE A O 1
ATOM 651 N N . LEU A 1 80 ? 17.036 7.342 -18.329 1.00 75.44 80 LEU A N 1
ATOM 652 C CA . LEU A 1 80 ? 15.588 7.548 -18.406 1.00 75.44 80 LEU A CA 1
ATOM 653 C C . LEU A 1 80 ? 14.819 6.678 -17.414 1.00 75.44 80 LEU A C 1
ATOM 655 O O . LEU A 1 80 ? 13.697 7.044 -17.078 1.00 75.44 80 LEU A O 1
ATOM 659 N N . LYS A 1 81 ? 15.398 5.592 -16.872 1.00 75.56 81 LYS A N 1
ATOM 660 C CA . LYS A 1 81 ? 14.736 4.761 -15.844 1.00 75.56 81 LYS A CA 1
ATOM 661 C C . LYS A 1 81 ? 14.302 5.578 -14.620 1.00 75.56 81 LYS A C 1
ATOM 663 O O . LYS A 1 81 ? 13.322 5.222 -13.979 1.00 75.56 81 LYS A O 1
ATOM 668 N N . ARG A 1 82 ? 14.990 6.690 -14.321 1.00 72.12 82 ARG A N 1
ATOM 669 C CA . ARG A 1 82 ? 14.623 7.626 -13.240 1.00 72.12 82 ARG A CA 1
ATOM 670 C C . ARG A 1 82 ? 13.487 8.589 -13.607 1.00 72.12 82 ARG A C 1
ATOM 672 O O . ARG A 1 82 ? 12.920 9.206 -12.715 1.00 72.12 82 ARG A O 1
ATOM 679 N N . LEU A 1 83 ? 13.173 8.735 -14.894 1.00 70.81 83 LEU A N 1
ATOM 680 C CA . LEU A 1 83 ? 12.228 9.724 -15.425 1.00 70.81 83 LEU A CA 1
ATOM 681 C C . LEU A 1 83 ? 10.914 9.098 -15.914 1.00 70.81 83 LEU A C 1
ATOM 683 O O . LEU A 1 83 ? 9.866 9.726 -15.817 1.00 70.81 83 LEU A O 1
ATOM 687 N N . VAL A 1 84 ? 10.937 7.847 -16.383 1.00 66.75 84 VAL A N 1
ATOM 688 C CA . VAL A 1 84 ? 9.750 7.132 -16.904 1.00 66.75 84 VAL A CA 1
ATOM 689 C C . VAL A 1 84 ? 8.721 6.740 -15.830 1.00 66.75 84 VAL A C 1
ATOM 691 O O . VAL A 1 84 ? 7.685 6.171 -16.153 1.00 66.75 84 VAL A O 1
ATOM 694 N N . GLY A 1 85 ? 8.977 7.057 -14.557 1.00 62.56 85 GLY A N 1
ATOM 695 C CA . GLY A 1 85 ? 8.021 6.867 -13.461 1.00 62.56 85 GLY A CA 1
ATOM 696 C C . GLY A 1 85 ? 6.976 7.981 -13.325 1.00 62.56 85 GLY A C 1
ATOM 697 O O . GLY A 1 85 ? 6.035 7.831 -12.550 1.00 62.56 85 GLY A O 1
ATOM 698 N N . PHE A 1 86 ? 7.120 9.091 -14.055 1.00 63.72 86 PHE A N 1
ATOM 699 C CA . PHE A 1 86 ? 6.229 10.241 -13.926 1.00 63.72 86 PHE A CA 1
ATOM 700 C C . PHE A 1 86 ? 5.287 10.325 -15.129 1.00 63.72 86 PHE A C 1
ATOM 702 O O . PHE A 1 86 ? 5.685 10.742 -16.216 1.00 63.72 86 PHE A O 1
ATOM 709 N N . GLN A 1 87 ? 4.015 9.963 -14.940 1.00 55.22 87 GLN A N 1
ATOM 710 C CA . GLN A 1 87 ? 2.958 10.359 -15.873 1.00 55.22 87 GLN A CA 1
ATOM 711 C C . GLN A 1 87 ? 2.657 11.842 -15.662 1.00 55.22 87 GLN A C 1
ATOM 713 O O . GLN A 1 87 ? 1.769 12.215 -14.901 1.00 55.22 87 GLN A O 1
ATOM 718 N N . VAL A 1 88 ? 3.449 12.702 -16.297 1.00 60.00 88 VAL A N 1
ATOM 719 C CA . VAL A 1 88 ? 3.165 14.135 -16.333 1.00 60.00 88 VAL A CA 1
ATOM 720 C C . VAL A 1 88 ? 2.311 14.391 -17.563 1.00 60.00 88 VAL A C 1
ATOM 722 O O . VAL A 1 88 ? 2.776 14.179 -18.681 1.00 60.00 88 VAL A O 1
ATOM 725 N N . THR A 1 89 ? 1.071 14.843 -17.377 1.00 71.25 89 THR A N 1
ATOM 726 C CA . THR A 1 89 ? 0.282 15.401 -18.480 1.00 71.25 89 THR A CA 1
ATOM 727 C C . THR A 1 89 ? 1.027 16.632 -18.999 1.00 71.25 89 THR A C 1
ATOM 729 O O . THR A 1 89 ? 1.165 17.605 -18.253 1.00 71.25 89 THR A O 1
ATOM 732 N N . PRO A 1 90 ? 1.569 16.613 -20.228 1.00 60.47 90 PRO A N 1
ATOM 733 C CA . PRO A 1 90 ? 2.409 17.703 -20.695 1.00 60.47 90 PRO A CA 1
ATOM 734 C C . PRO A 1 90 ? 1.577 18.976 -20.866 1.00 60.47 90 PRO A C 1
ATOM 736 O O . PRO A 1 90 ? 0.547 18.973 -21.539 1.00 60.47 90 PRO A O 1
ATOM 739 N N . ILE A 1 91 ? 2.048 20.085 -20.292 1.00 72.81 91 ILE A N 1
ATOM 740 C CA . ILE A 1 91 ? 1.524 21.415 -20.611 1.00 72.81 91 ILE A CA 1
ATOM 741 C C . ILE A 1 91 ? 2.148 21.825 -21.946 1.00 72.81 91 ILE A C 1
ATOM 743 O O . ILE A 1 91 ? 3.341 22.118 -22.023 1.00 72.81 91 ILE A O 1
ATOM 747 N N . ILE A 1 92 ? 1.351 21.820 -23.014 1.00 75.62 92 ILE A N 1
ATOM 748 C CA . ILE A 1 92 ? 1.783 22.318 -24.322 1.00 75.62 92 ILE A CA 1
ATOM 749 C C . ILE A 1 92 ? 1.850 23.842 -24.236 1.00 75.62 92 ILE A C 1
ATOM 751 O O . ILE A 1 92 ? 0.825 24.512 -24.120 1.00 75.62 92 ILE A O 1
ATOM 755 N N . LEU A 1 93 ? 3.059 24.400 -24.307 1.00 74.44 93 LEU A N 1
ATOM 756 C CA . LEU A 1 93 ? 3.220 25.837 -24.499 1.00 74.44 93 LEU A CA 1
ATOM 757 C C . LEU A 1 93 ? 2.885 26.184 -25.959 1.00 74.44 93 LEU A C 1
ATOM 759 O O . LEU A 1 93 ? 3.333 25.481 -26.872 1.00 74.44 93 LEU A O 1
ATOM 763 N N . PRO A 1 94 ? 2.122 27.259 -26.216 1.00 72.31 94 PRO A N 1
ATOM 764 C CA . PRO A 1 94 ? 1.900 27.728 -27.576 1.00 72.31 94 PRO A CA 1
ATOM 765 C C . PRO A 1 94 ? 3.246 28.069 -28.229 1.00 72.31 94 PRO A C 1
ATOM 767 O O . PRO A 1 94 ? 4.156 28.579 -27.569 1.00 72.31 94 PRO A O 1
ATOM 770 N N . ARG A 1 95 ? 3.388 27.794 -29.536 1.00 63.75 95 ARG A N 1
ATOM 771 C CA . ARG A 1 95 ? 4.582 28.191 -30.298 1.00 63.75 95 ARG A CA 1
ATOM 772 C C . ARG A 1 95 ? 4.741 29.705 -30.186 1.00 63.75 95 ARG A C 1
ATOM 774 O O . ARG A 1 95 ? 3.991 30.449 -30.810 1.00 63.75 95 ARG A O 1
ATOM 781 N N . LYS A 1 96 ? 5.721 30.152 -29.402 1.00 60.69 96 LYS A N 1
ATOM 782 C CA . LYS A 1 96 ? 6.116 31.557 -29.342 1.00 60.69 96 LYS A CA 1
ATOM 783 C C . LYS A 1 96 ? 6.629 31.939 -30.734 1.00 60.69 96 LYS A C 1
ATOM 785 O O . LYS A 1 96 ? 7.700 31.502 -31.149 1.00 60.69 96 LYS A O 1
ATOM 790 N N . GLN A 1 97 ? 5.834 32.692 -31.486 1.00 56.81 97 GLN A N 1
ATOM 791 C CA . GLN A 1 97 ? 6.328 33.423 -32.646 1.00 56.81 97 GLN A CA 1
ATOM 792 C C . GLN A 1 97 ? 7.308 34.471 -32.129 1.00 56.81 97 GLN A C 1
ATOM 794 O O . GLN A 1 97 ? 6.890 35.338 -31.378 1.00 56.81 97 GLN A O 1
ATOM 799 N N . GLY A 1 98 ? 8.583 34.323 -32.501 1.00 52.56 98 GLY A N 1
ATOM 800 C CA . GLY A 1 98 ? 9.613 35.364 -32.522 1.00 52.56 98 GLY A CA 1
ATOM 801 C C . GLY A 1 98 ? 9.859 36.160 -31.236 1.00 52.56 98 GLY A C 1
ATOM 802 O O . GLY A 1 98 ? 9.007 36.882 -30.743 1.00 52.56 98 GLY A O 1
ATOM 803 N N . VAL A 1 99 ? 11.088 36.073 -30.736 1.00 47.41 99 VAL A N 1
ATOM 804 C CA . VAL A 1 99 ? 12.036 37.188 -30.530 1.00 47.41 99 VAL A CA 1
ATOM 805 C C . VAL A 1 99 ? 12.946 36.784 -29.366 1.00 47.41 99 VAL A C 1
ATOM 807 O O . VAL A 1 99 ? 12.534 36.793 -28.201 1.00 47.41 99 VAL A O 1
ATOM 810 N N . PHE A 1 100 ? 14.160 36.370 -29.727 1.00 51.94 100 PHE A N 1
ATOM 811 C CA . PHE A 1 100 ? 15.379 36.775 -29.035 1.00 51.94 100 PHE A CA 1
ATOM 812 C C . PHE A 1 100 ? 16.052 37.808 -29.935 1.00 51.94 100 PHE A C 1
ATOM 814 O O . PHE A 1 100 ? 15.947 37.621 -31.173 1.00 51.94 100 PHE A O 1
#

Secondary structure (DSSP, 8-state):
---HHHHHHHHHHHHHHHHGGG-------TT---BTTBSTT--------SS-TTTGGG----------GGGGS-GGGGGGGGTTT---------------

pLDDT: mean 75.67, std 15.63, range [41.72, 98.44]

Sequence (100 aa):
MINFKRNSIYLLFYSFLISGLFSLPASASESDWPQYAGDEGGSRYSHLDQINRENIKNLEVAWTYKTGHLDRVPEQFSF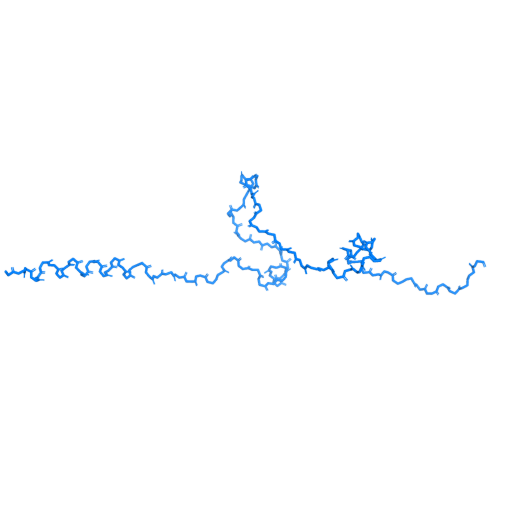LKRLVGFQVTPIILPRKQGVF

Foldseek 3Di:
DDPPVVVVVVVVVVVVVVVVVPDDPPPPCLPDQPDPLSDPVSVVDHPDDPDDPVCVVVDDDPDDDDPCPLVPQDPVRNVCSVVVVDPDPDDDDPPPDDDD